Protein AF-A0A679JPS3-F1 (afdb_monomer)

Structure (mmCIF, N/CA/C/O backbone):
data_AF-A0A679JPS3-F1
#
_entry.id   AF-A0A679JPS3-F1
#
loop_
_atom_site.group_PDB
_atom_site.id
_atom_site.type_symbol
_atom_site.label_atom_id
_atom_site.label_alt_id
_atom_site.label_comp_id
_atom_site.label_asym_id
_atom_site.label_entity_id
_atom_site.label_seq_id
_atom_site.pdbx_PDB_ins_code
_atom_site.Cartn_x
_atom_site.Cartn_y
_atom_site.Cartn_z
_atom_site.occupancy
_atom_site.B_iso_or_equiv
_atom_site.auth_seq_id
_atom_site.auth_comp_id
_atom_site.auth_asym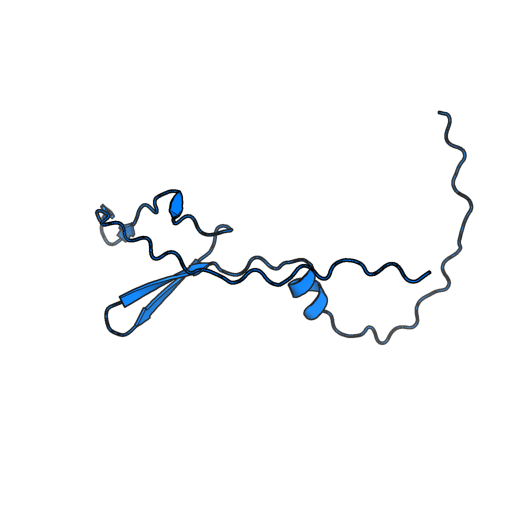_id
_atom_site.auth_atom_id
_atom_site.pdbx_PDB_model_num
ATOM 1 N N . MET A 1 1 ? 18.299 -32.870 -25.423 1.00 40.94 1 MET A N 1
ATOM 2 C CA . MET A 1 1 ? 17.692 -33.034 -24.083 1.00 40.94 1 MET A CA 1
ATOM 3 C C . MET A 1 1 ? 17.158 -31.674 -23.670 1.00 40.94 1 MET A C 1
ATOM 5 O O . MET A 1 1 ? 17.942 -30.748 -23.542 1.00 40.94 1 MET A O 1
ATOM 9 N N . ARG A 1 2 ? 15.833 -31.501 -23.643 1.00 36.19 2 ARG A N 1
ATOM 10 C CA . ARG A 1 2 ? 15.173 -30.198 -23.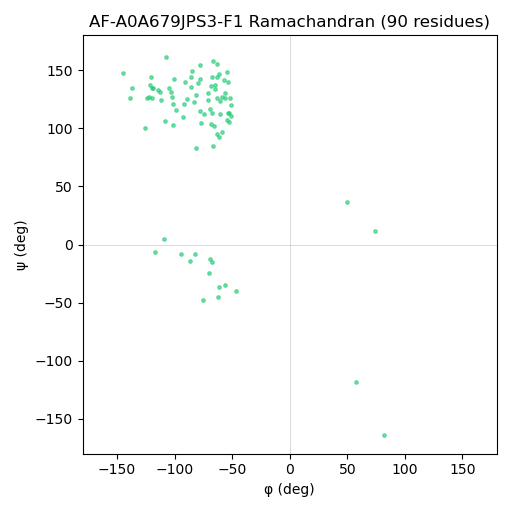486 1.00 36.19 2 ARG A CA 1
ATOM 11 C C . ARG A 1 2 ? 14.722 -30.078 -22.037 1.00 36.19 2 ARG A C 1
ATOM 13 O O . ARG A 1 2 ? 13.770 -30.741 -21.640 1.00 36.19 2 ARG A O 1
ATOM 20 N N . THR A 1 3 ? 15.459 -29.307 -21.249 1.00 39.06 3 THR A N 1
ATOM 21 C CA . THR A 1 3 ? 15.168 -29.093 -19.832 1.00 39.06 3 THR A CA 1
ATOM 22 C C . THR A 1 3 ? 13.875 -28.291 -19.728 1.00 39.06 3 THR A C 1
ATOM 24 O O . THR A 1 3 ? 13.843 -27.097 -20.023 1.00 39.06 3 THR A O 1
ATOM 27 N N . LEU A 1 4 ? 12.781 -28.969 -19.375 1.00 39.91 4 LEU A N 1
ATOM 28 C CA . LEU A 1 4 ? 11.555 -28.316 -18.941 1.00 39.91 4 LEU A CA 1
ATOM 29 C C . LEU A 1 4 ? 11.860 -27.619 -17.618 1.00 39.91 4 LEU A C 1
ATOM 31 O O . LEU A 1 4 ? 11.937 -28.254 -16.570 1.00 39.91 4 LEU A O 1
ATOM 35 N N . VAL A 1 5 ? 12.047 -26.305 -17.680 1.00 42.00 5 VAL A N 1
ATOM 36 C CA . VAL A 1 5 ? 11.939 -25.457 -16.496 1.00 42.00 5 VAL A CA 1
ATOM 37 C C . VAL A 1 5 ? 10.507 -25.639 -15.988 1.00 42.00 5 VAL A C 1
ATOM 39 O O . VAL A 1 5 ? 9.576 -25.445 -16.781 1.00 42.00 5 VAL A O 1
ATOM 42 N N . PRO A 1 6 ? 10.281 -26.055 -14.731 1.00 35.16 6 PRO A N 1
ATOM 43 C CA . PRO A 1 6 ? 8.930 -26.141 -14.213 1.00 35.16 6 PRO A CA 1
ATOM 44 C C . PRO A 1 6 ? 8.345 -24.731 -14.264 1.00 35.16 6 PRO A C 1
ATOM 46 O O . PRO A 1 6 ? 8.811 -23.823 -13.573 1.00 35.16 6 PRO A O 1
ATOM 49 N N . ARG A 1 7 ? 7.347 -24.534 -15.137 1.00 40.84 7 ARG A N 1
ATOM 50 C CA . ARG A 1 7 ? 6.471 -23.368 -15.067 1.00 40.84 7 ARG A CA 1
ATOM 51 C C . ARG A 1 7 ? 5.959 -23.347 -13.636 1.00 40.84 7 ARG A C 1
ATOM 53 O O . ARG A 1 7 ? 5.268 -24.280 -13.236 1.00 40.84 7 ARG A O 1
ATOM 60 N N . ARG A 1 8 ? 6.350 -22.329 -12.866 1.00 37.25 8 ARG A N 1
ATOM 61 C CA . ARG A 1 8 ? 5.705 -22.021 -11.593 1.00 37.25 8 ARG A CA 1
ATOM 62 C C . ARG A 1 8 ? 4.221 -21.903 -11.908 1.00 37.25 8 ARG A C 1
ATOM 64 O O . ARG A 1 8 ? 3.806 -20.963 -12.581 1.00 37.25 8 ARG A O 1
ATOM 71 N N . THR A 1 9 ? 3.467 -22.923 -11.524 1.00 38.50 9 THR A N 1
ATOM 72 C CA . THR A 1 9 ? 2.017 -22.885 -11.483 1.00 38.50 9 THR A CA 1
ATOM 73 C C . THR A 1 9 ? 1.672 -21.635 -10.692 1.00 38.50 9 THR A C 1
ATOM 75 O O . THR A 1 9 ? 2.152 -21.475 -9.570 1.00 38.50 9 THR A O 1
ATOM 78 N N . VAL A 1 10 ? 0.948 -20.708 -11.318 1.00 43.56 10 VAL A N 1
ATOM 79 C CA . VAL A 1 10 ? 0.325 -19.585 -10.621 1.00 43.56 10 VAL A CA 1
ATOM 80 C C . VAL A 1 10 ? -0.514 -20.228 -9.526 1.00 43.56 10 VAL A C 1
ATOM 82 O O . VAL A 1 10 ? -1.458 -20.957 -9.824 1.00 43.56 10 VAL A O 1
ATOM 85 N N . SER A 1 11 ? -0.046 -20.096 -8.289 1.00 45.19 11 SER A N 1
ATOM 86 C CA . SER A 1 11 ? -0.662 -20.675 -7.107 1.00 45.19 11 SER A CA 1
ATOM 87 C C . SER A 1 11 ? -2.136 -20.289 -7.082 1.00 45.19 11 SER A C 1
ATOM 89 O O . SER A 1 11 ? -2.457 -19.108 -7.174 1.00 45.19 11 SER A O 1
ATOM 91 N N . GLU A 1 12 ? -3.021 -21.279 -6.976 1.00 44.72 12 GLU A N 1
ATOM 92 C CA . GLU A 1 12 ? -4.421 -21.062 -6.624 1.00 44.72 12 GLU A CA 1
ATOM 93 C C . GLU A 1 12 ? -4.474 -20.198 -5.359 1.00 44.72 12 GLU A C 1
ATOM 95 O O . GLU A 1 12 ? -4.096 -20.642 -4.270 1.00 44.72 12 GLU A O 1
ATOM 100 N N . GLU A 1 13 ? -4.922 -18.952 -5.505 1.00 48.22 13 GLU A N 1
ATOM 101 C CA . GLU A 1 13 ? -5.245 -18.075 -4.388 1.00 48.22 13 GLU A CA 1
ATOM 102 C C . GLU A 1 13 ? -6.463 -18.656 -3.667 1.00 48.22 13 GLU A C 1
ATOM 104 O O . GLU A 1 13 ? -7.614 -18.297 -3.916 1.00 48.22 13 GLU A O 1
ATOM 109 N N . LYS A 1 14 ? -6.226 -19.598 -2.751 1.00 44.06 14 LYS A N 1
ATOM 110 C CA . LYS A 1 14 ? -7.182 -19.882 -1.684 1.00 44.06 14 LYS A CA 1
ATOM 111 C C . LYS A 1 14 ? -7.313 -18.605 -0.863 1.00 44.06 14 LYS A C 1
ATOM 113 O O . LYS A 1 14 ? -6.534 -18.381 0.060 1.00 44.06 14 LYS A O 1
ATOM 118 N N . GLY A 1 15 ? -8.287 -17.771 -1.217 1.00 52.81 15 GLY A N 1
ATOM 119 C CA . GLY A 1 15 ? -8.667 -16.600 -0.441 1.00 52.81 15 GLY A CA 1
ATOM 120 C C . GLY A 1 15 ? -9.090 -17.038 0.957 1.00 52.81 15 GLY A C 1
ATOM 121 O O . GLY A 1 15 ? -10.218 -17.479 1.167 1.00 52.81 15 GLY A O 1
ATOM 122 N N . TYR A 1 16 ? -8.171 -16.968 1.916 1.00 66.00 16 TYR A N 1
ATOM 123 C CA . TYR A 1 16 ? -8.501 -17.111 3.325 1.00 66.00 16 TYR A CA 1
ATOM 124 C C . TYR A 1 16 ? -9.192 -15.817 3.757 1.00 66.00 16 TYR A C 1
ATOM 126 O O . TYR A 1 16 ? -8.580 -14.752 3.774 1.00 66.00 16 TYR A O 1
ATOM 134 N N . MET A 1 17 ? -10.484 -15.897 4.073 1.00 76.31 17 MET A N 1
ATOM 135 C CA . MET A 1 17 ? -11.217 -14.767 4.635 1.00 76.31 17 MET A CA 1
ATOM 136 C C . MET A 1 17 ? -10.837 -14.635 6.112 1.00 76.31 17 MET A C 1
ATOM 138 O O . MET A 1 17 ? -11.271 -15.430 6.944 1.00 76.31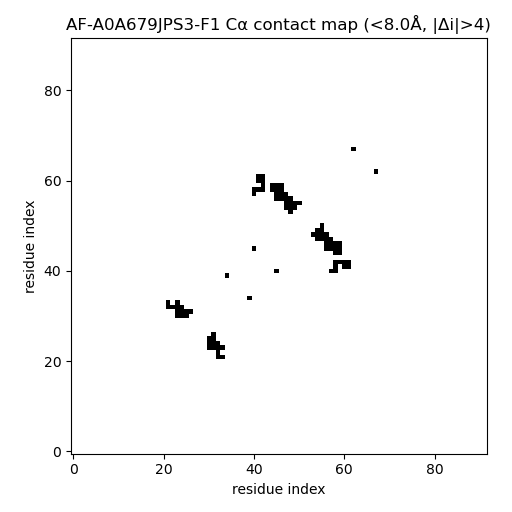 17 MET A O 1
ATOM 142 N N . ILE A 1 18 ? -10.009 -13.641 6.424 1.00 87.31 18 ILE A N 1
ATOM 143 C CA . ILE A 1 18 ? -9.700 -13.236 7.795 1.00 87.31 18 ILE A CA 1
ATOM 144 C C . ILE A 1 18 ? -10.488 -11.967 8.128 1.00 87.31 18 ILE A C 1
ATOM 146 O O . ILE A 1 18 ? -10.449 -10.983 7.394 1.00 87.31 18 ILE A O 1
ATOM 150 N N . GLU A 1 19 ? -11.232 -11.995 9.231 1.00 91.19 19 GLU A N 1
ATOM 151 C CA . GLU A 1 19 ? -11.986 -10.847 9.737 1.00 91.19 19 GLU A CA 1
ATOM 152 C C . GLU A 1 19 ? -11.476 -10.487 11.131 1.00 91.19 19 GLU A C 1
ATOM 154 O O . GLU A 1 19 ? -11.295 -11.356 11.988 1.00 91.19 19 GLU A O 1
ATOM 159 N N . ARG A 1 20 ? -11.268 -9.190 11.380 1.00 90.69 20 ARG A N 1
ATOM 160 C CA . ARG A 1 20 ? -10.919 -8.692 12.708 1.00 90.69 20 ARG A CA 1
ATOM 161 C C . ARG A 1 20 ? -11.662 -7.407 13.022 1.00 90.69 20 ARG A C 1
ATOM 163 O O . ARG A 1 20 ? -11.577 -6.419 12.298 1.00 90.69 20 ARG A O 1
ATOM 170 N N . ARG A 1 21 ? -12.362 -7.394 14.158 1.00 93.25 21 ARG A N 1
ATOM 171 C CA . ARG A 1 21 ? -12.973 -6.174 14.690 1.00 93.25 21 ARG A CA 1
ATOM 172 C C . ARG A 1 21 ? -11.898 -5.318 15.357 1.00 93.25 21 ARG A C 1
ATOM 174 O O . ARG A 1 21 ? -11.347 -5.709 16.383 1.00 93.25 21 ARG A O 1
ATOM 181 N N . ILE A 1 22 ? -11.640 -4.140 14.801 1.00 92.25 22 ILE A N 1
ATOM 182 C CA . ILE A 1 22 ? -10.704 -3.153 15.355 1.00 92.25 22 ILE A CA 1
ATOM 183 C C . ILE A 1 22 ? -11.447 -1.954 15.952 1.00 92.25 22 ILE A C 1
ATOM 185 O O . ILE A 1 22 ? -12.623 -1.719 15.667 1.00 92.25 22 ILE A O 1
ATOM 189 N N . LYS A 1 23 ? -10.761 -1.189 16.806 1.00 91.56 23 LYS A N 1
ATOM 190 C CA . LYS A 1 23 ? -11.256 0.101 17.300 1.00 91.56 23 LYS A CA 1
ATOM 191 C C . LYS A 1 23 ? -10.768 1.215 16.379 1.00 91.56 23 LYS A C 1
ATOM 193 O O . LYS A 1 23 ? -9.617 1.206 15.953 1.00 91.56 23 LYS A O 1
ATOM 198 N N . LEU A 1 24 ? -11.643 2.177 16.108 1.00 91.88 24 LEU A N 1
ATOM 199 C CA . LEU A 1 24 ? -11.287 3.399 15.394 1.00 91.88 24 LEU A CA 1
ATOM 200 C C . LEU A 1 24 ? -10.759 4.416 16.406 1.00 91.88 24 LEU A C 1
ATOM 202 O O . LEU A 1 24 ? -11.356 4.594 17.470 1.00 91.88 24 LEU A O 1
ATOM 206 N N . HIS A 1 25 ? -9.668 5.087 16.066 1.00 93.69 25 HIS A N 1
ATOM 207 C CA . HIS A 1 25 ? -9.134 6.194 16.849 1.00 93.69 25 HIS A CA 1
ATOM 208 C C . HIS A 1 25 ? -9.538 7.509 16.191 1.00 93.69 25 HIS A C 1
ATOM 210 O O . HIS A 1 25 ? -9.592 7.592 14.968 1.00 93.69 25 HIS A O 1
ATOM 216 N N . ARG A 1 26 ? -9.860 8.522 16.994 1.00 93.00 26 ARG A N 1
ATOM 217 C CA . ARG A 1 26 ? -10.178 9.863 16.504 1.00 93.00 26 ARG A CA 1
ATOM 218 C C . ARG A 1 26 ? -9.250 10.860 17.176 1.00 93.00 26 ARG A C 1
ATOM 220 O O . ARG A 1 26 ? -9.191 10.893 18.403 1.00 93.00 26 ARG A O 1
ATOM 227 N N . GLU A 1 27 ? -8.570 11.656 16.368 1.00 89.56 27 GLU A N 1
ATOM 228 C CA . GLU A 1 27 ? -7.688 12.732 16.803 1.00 89.56 27 GLU A CA 1
ATOM 229 C C . GLU A 1 27 ? -8.144 14.016 16.106 1.00 89.56 27 GLU A C 1
ATOM 231 O O . GLU A 1 27 ? -7.959 14.211 14.908 1.00 89.56 27 GLU A O 1
ATOM 236 N N . GLY A 1 28 ? -8.884 14.854 16.839 1.00 90.38 28 GLY A N 1
ATOM 237 C CA . GLY A 1 28 ? -9.566 16.012 16.260 1.00 90.38 28 GLY A CA 1
ATOM 238 C C . GLY A 1 28 ? -10.535 15.616 15.138 1.00 90.38 28 GLY A C 1
ATOM 239 O O . GLY A 1 28 ? -11.514 14.894 15.363 1.00 90.38 28 GLY A O 1
ATOM 240 N N . HIS A 1 29 ? -10.265 16.110 13.929 1.00 92.00 29 HIS A N 1
ATOM 241 C CA . HIS A 1 29 ? -11.044 15.802 12.726 1.00 92.00 29 HIS A CA 1
ATOM 242 C C . HIS A 1 29 ? -10.573 14.532 12.008 1.00 92.00 29 HIS A C 1
ATOM 244 O O . HIS A 1 29 ? -11.317 13.996 11.186 1.00 92.00 29 HIS A O 1
ATOM 250 N N . GLU A 1 30 ? -9.387 14.025 12.339 1.00 91.88 30 GLU A N 1
ATOM 251 C CA . GLU A 1 30 ? -8.819 12.837 11.716 1.00 91.88 30 GLU A CA 1
ATOM 252 C C . GLU A 1 30 ? -9.318 11.563 12.400 1.00 91.88 30 GLU A C 1
ATOM 254 O O . GLU A 1 30 ? -9.555 11.507 13.613 1.00 91.88 30 GLU A O 1
ATOM 259 N N . GLN A 1 31 ? -9.510 10.522 11.594 1.00 91.62 31 GLN A N 1
ATOM 260 C CA . GLN A 1 31 ? -9.835 9.186 12.066 1.00 91.62 31 GLN A CA 1
ATOM 261 C C . GLN A 1 31 ? -8.774 8.213 11.568 1.00 91.62 31 GLN A C 1
ATOM 263 O O . GLN A 1 31 ? -8.540 8.108 10.367 1.00 91.62 31 GLN A O 1
ATOM 268 N N . THR A 1 32 ? -8.193 7.461 12.496 1.00 91.31 32 THR A N 1
ATOM 269 C CA . THR A 1 32 ? -7.069 6.568 12.222 1.00 91.31 32 THR A CA 1
ATOM 270 C C . THR A 1 32 ? -7.448 5.136 12.562 1.00 91.31 32 THR A C 1
ATOM 272 O O . THR A 1 32 ? -8.011 4.847 13.626 1.00 91.31 32 THR A O 1
ATOM 275 N N . ILE A 1 33 ? -7.108 4.224 11.655 1.00 91.12 33 ILE A N 1
ATOM 276 C CA . ILE A 1 33 ? -7.141 2.783 11.891 1.00 91.12 33 ILE A CA 1
ATOM 277 C C . ILE A 1 33 ? -5.718 2.275 12.078 1.00 91.12 33 ILE A C 1
ATOM 279 O O . ILE A 1 33 ? -4.816 2.636 11.329 1.00 91.12 33 ILE A O 1
ATOM 283 N N . ARG A 1 34 ? -5.509 1.438 13.092 1.00 90.50 34 ARG A N 1
ATOM 284 C CA . ARG A 1 34 ? -4.260 0.687 13.242 1.00 90.50 34 ARG A CA 1
ATOM 285 C C . ARG A 1 34 ? -4.468 -0.657 12.566 1.00 90.50 34 ARG A C 1
ATOM 287 O O . ARG A 1 34 ? -5.272 -1.449 13.059 1.00 90.50 34 ARG A O 1
ATOM 294 N N . LEU A 1 35 ? -3.807 -0.875 11.432 1.00 90.56 35 LEU A N 1
ATOM 295 C CA . LEU A 1 35 ? -3.842 -2.165 10.750 1.00 90.56 35 LEU A CA 1
ATOM 296 C C . LEU A 1 35 ? -3.041 -3.179 11.582 1.00 90.56 35 LEU A C 1
ATOM 298 O O . LEU A 1 35 ? -1.885 -2.901 11.897 1.00 90.56 35 LEU A O 1
ATOM 302 N N . PRO A 1 36 ? -3.638 -4.317 11.975 1.00 91.44 36 PRO A N 1
ATOM 303 C CA . PRO A 1 36 ? -2.881 -5.433 12.532 1.00 91.44 36 PRO A CA 1
ATOM 304 C C . PRO A 1 36 ? -1.897 -6.000 11.498 1.00 91.44 36 PRO A C 1
ATOM 306 O O . PRO A 1 36 ? -2.150 -5.894 10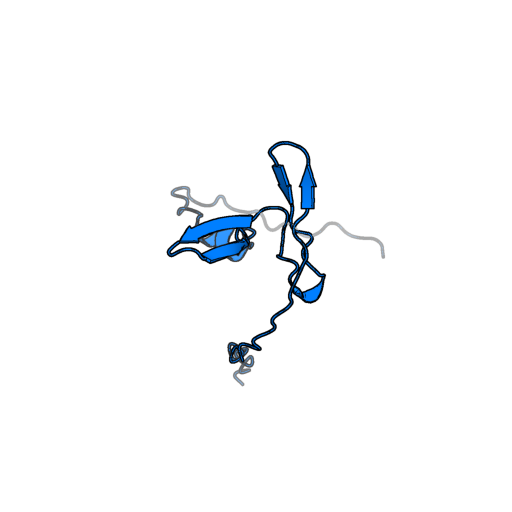.297 1.00 91.44 36 PRO A O 1
ATOM 309 N N . ASP A 1 37 ? -0.823 -6.641 11.963 1.00 90.88 37 ASP A N 1
ATOM 310 C CA . ASP A 1 37 ? 0.268 -7.140 11.110 1.00 90.88 37 ASP A CA 1
ATOM 311 C C . ASP A 1 37 ? -0.223 -8.085 10.005 1.00 90.88 37 ASP A C 1
ATOM 313 O O . ASP A 1 37 ? 0.275 -8.042 8.883 1.00 90.88 37 ASP A O 1
ATOM 317 N N . GLU A 1 38 ? -1.248 -8.898 10.279 1.00 89.62 38 GLU A N 1
ATOM 318 C CA . GLU A 1 38 ? -1.821 -9.809 9.286 1.00 89.62 38 GLU A CA 1
ATOM 319 C C . GLU A 1 38 ? -2.584 -9.109 8.143 1.00 89.62 38 GLU A C 1
ATOM 321 O O . GLU A 1 38 ? -2.899 -9.750 7.143 1.00 89.62 38 GLU A O 1
ATOM 326 N N . PHE A 1 39 ? -2.871 -7.809 8.276 1.00 90.19 39 PHE A N 1
ATOM 327 C CA . PHE A 1 39 ? -3.497 -6.967 7.249 1.00 90.19 39 PHE A CA 1
ATOM 328 C C . PHE A 1 39 ? -2.520 -5.943 6.645 1.00 90.19 39 PHE A C 1
ATOM 330 O O . PHE A 1 39 ? -2.954 -5.093 5.867 1.00 90.19 39 PHE A O 1
ATOM 337 N N . ALA A 1 40 ? -1.232 -5.974 7.010 1.00 88.88 40 ALA A N 1
ATOM 338 C CA . ALA A 1 40 ? -0.246 -5.014 6.521 1.00 88.88 40 ALA A CA 1
ATOM 339 C C . ALA A 1 40 ? -0.148 -5.051 4.985 1.00 88.88 40 ALA A C 1
ATOM 341 O O . ALA A 1 40 ? 0.048 -6.108 4.381 1.00 88.88 40 ALA A O 1
ATOM 342 N N . LEU A 1 41 ? -0.287 -3.883 4.354 1.00 88.50 41 LEU A N 1
ATOM 343 C CA . LEU A 1 41 ? -0.152 -3.735 2.907 1.00 88.50 41 LEU A CA 1
ATOM 344 C C . LEU A 1 41 ? 1.325 -3.560 2.520 1.00 88.50 41 LEU A C 1
ATOM 346 O O . LEU A 1 41 ? 2.098 -3.003 3.301 1.00 88.50 41 LEU A O 1
ATOM 350 N N . PRO A 1 42 ? 1.737 -4.020 1.326 1.00 85.12 42 PRO A N 1
ATOM 351 C CA . PRO A 1 42 ? 3.069 -3.733 0.811 1.00 85.12 42 PRO A CA 1
ATOM 352 C C . PRO A 1 42 ? 3.227 -2.240 0.495 1.00 85.12 42 PRO A C 1
ATOM 354 O O . PRO A 1 42 ? 2.307 -1.611 -0.025 1.00 85.12 42 PRO A O 1
ATOM 357 N N . GLY A 1 43 ? 4.426 -1.708 0.736 1.00 85.44 43 GLY A N 1
ATOM 358 C CA . GLY A 1 43 ? 4.753 -0.304 0.479 1.00 85.44 43 GLY A CA 1
ATOM 359 C C . GLY A 1 43 ? 4.311 0.649 1.593 1.00 85.44 43 GLY A C 1
ATOM 360 O O . GLY A 1 43 ? 4.054 0.239 2.723 1.00 85.44 43 GLY A O 1
ATOM 361 N N . ASP A 1 44 ? 4.283 1.935 1.262 1.00 86.88 44 ASP A N 1
ATOM 362 C CA . ASP A 1 44 ? 3.960 3.068 2.136 1.00 86.88 44 ASP A CA 1
ATOM 363 C C . ASP A 1 44 ? 2.700 3.834 1.695 1.00 86.88 44 ASP A C 1
ATOM 365 O O . ASP A 1 44 ? 2.206 4.690 2.430 1.00 86.88 44 ASP A O 1
ATOM 369 N N . GLU A 1 45 ? 2.134 3.484 0.537 1.00 87.06 45 GLU A N 1
ATOM 370 C CA . GLU A 1 45 ? 0.940 4.106 -0.031 1.00 87.06 45 GLU A CA 1
ATOM 371 C C . GLU A 1 45 ? -0.200 3.099 -0.241 1.00 87.06 45 GLU A C 1
ATOM 373 O O . GLU A 1 45 ? -0.006 1.945 -0.635 1.00 87.06 45 GLU A O 1
ATOM 378 N N . ALA A 1 46 ? -1.432 3.565 -0.032 1.00 91.12 46 ALA A N 1
ATOM 379 C CA . ALA A 1 46 ? -2.640 2.789 -0.271 1.00 91.12 46 ALA A CA 1
ATOM 380 C C . ALA A 1 46 ? -3.776 3.675 -0.795 1.00 91.12 46 ALA A C 1
ATOM 382 O O . ALA A 1 46 ? -3.908 4.844 -0.428 1.00 91.12 46 ALA A O 1
ATOM 383 N N . ILE A 1 47 ? -4.627 3.095 -1.635 1.00 92.94 47 ILE A N 1
ATOM 384 C CA . ILE A 1 47 ? -5.848 3.714 -2.139 1.00 92.94 47 ILE A CA 1
ATOM 385 C C . ILE A 1 47 ? -6.982 3.390 -1.173 1.00 92.94 47 ILE A C 1
ATOM 387 O O . ILE A 1 47 ? -7.278 2.226 -0.905 1.00 92.94 47 ILE A O 1
ATOM 391 N N . LEU A 1 48 ? -7.652 4.434 -0.689 1.00 93.38 48 LEU A N 1
ATOM 392 C CA . LEU A 1 48 ? -8.851 4.319 0.128 1.00 93.38 48 LEU A CA 1
ATOM 393 C C . LEU A 1 48 ? -10.092 4.584 -0.727 1.00 93.38 48 LEU A C 1
ATOM 395 O O . LEU A 1 48 ? -10.250 5.668 -1.288 1.00 93.38 48 LEU A O 1
ATOM 399 N N . ARG A 1 49 ? -10.995 3.607 -0.806 1.00 95.56 49 ARG A N 1
ATOM 400 C CA . ARG A 1 49 ? -12.222 3.676 -1.606 1.00 95.56 49 ARG A CA 1
ATOM 401 C C . ARG A 1 49 ? -13.444 3.523 -0.708 1.00 95.56 49 ARG A C 1
ATOM 403 O O . ARG A 1 49 ? -13.547 2.550 0.034 1.00 95.56 49 ARG A O 1
ATOM 410 N N . LEU A 1 50 ? -14.375 4.475 -0.780 1.00 94.81 50 LEU A N 1
ATOM 411 C CA . LEU A 1 50 ? -15.661 4.418 -0.083 1.00 94.81 50 LEU A CA 1
ATOM 412 C C . LEU A 1 50 ? -16.777 4.184 -1.101 1.00 94.81 50 LEU A C 1
ATOM 414 O O . LEU A 1 50 ? -17.162 5.096 -1.826 1.00 94.81 50 LEU A O 1
ATOM 418 N N . GLU A 1 51 ? -17.315 2.970 -1.134 1.00 96.38 51 GLU A N 1
ATOM 419 C CA . GLU A 1 51 ? -18.373 2.581 -2.069 1.00 96.38 51 GLU A CA 1
ATOM 420 C C . GLU A 1 51 ? -19.434 1.751 -1.342 1.00 96.38 51 GLU A C 1
ATOM 422 O O .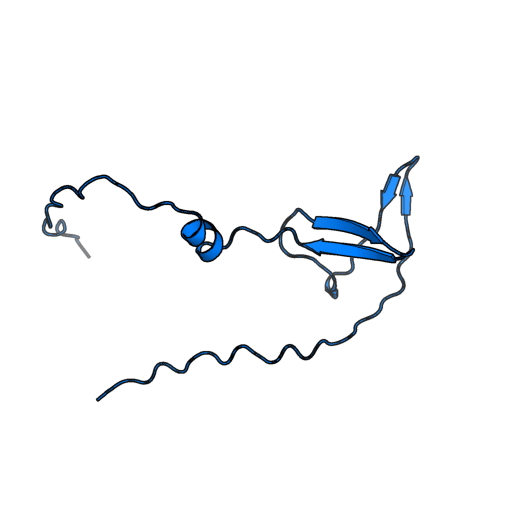 GLU A 1 51 ? -19.114 0.865 -0.553 1.00 96.38 51 GLU A O 1
ATOM 427 N N . ALA A 1 52 ? -20.716 2.055 -1.572 1.00 95.62 52 ALA A N 1
ATOM 428 C CA . ALA A 1 52 ? -21.850 1.337 -0.974 1.00 95.62 52 ALA A CA 1
ATOM 429 C C . ALA A 1 52 ? -21.761 1.154 0.563 1.00 95.62 52 ALA A C 1
ATOM 431 O O . ALA A 1 52 ? -22.146 0.117 1.105 1.00 95.62 52 ALA A O 1
ATOM 432 N N . GLY A 1 53 ? -21.228 2.155 1.276 1.00 93.44 53 GLY A N 1
ATOM 433 C CA . GLY A 1 53 ? -21.054 2.110 2.735 1.00 93.44 53 GLY A CA 1
ATOM 434 C C . GLY A 1 53 ? -19.914 1.205 3.214 1.00 93.44 53 GLY A C 1
ATOM 435 O O . GLY A 1 53 ? -19.816 0.932 4.409 1.00 93.44 53 GLY A O 1
ATOM 436 N N . ARG A 1 54 ? -19.054 0.736 2.305 1.00 92.94 54 ARG A N 1
ATOM 437 C CA . ARG A 1 54 ? -17.874 -0.073 2.608 1.00 92.94 54 ARG A CA 1
ATOM 438 C C . ARG A 1 54 ? -16.616 0.716 2.286 1.00 92.94 54 ARG A C 1
ATOM 440 O O . ARG A 1 54 ? -16.483 1.284 1.205 1.00 92.94 54 ARG A O 1
ATOM 447 N N . LEU A 1 55 ? -15.701 0.732 3.245 1.00 92.50 55 LEU A N 1
ATOM 448 C CA . LEU A 1 55 ? -14.364 1.273 3.072 1.00 92.50 55 LEU A CA 1
ATOM 449 C C . LEU A 1 55 ? -13.449 0.125 2.634 1.00 92.50 55 LEU A C 1
ATOM 451 O O . LEU A 1 55 ? -13.338 -0.868 3.350 1.00 92.50 55 LEU A O 1
ATOM 455 N N . THR A 1 56 ? -12.828 0.248 1.467 1.00 92.75 56 THR A N 1
ATOM 456 C CA . THR A 1 56 ? -11.853 -0.713 0.941 1.00 92.75 56 THR A CA 1
ATOM 457 C C . THR A 1 56 ? -10.498 -0.031 0.869 1.00 92.75 56 THR A C 1
ATOM 459 O O . THR A 1 56 ? -10.404 1.100 0.395 1.00 92.75 56 THR A O 1
ATOM 462 N N . LEU A 1 57 ? -9.466 -0.707 1.364 1.00 92.00 57 LEU A N 1
ATOM 463 C CA . LEU A 1 57 ? -8.084 -0.256 1.290 1.00 92.00 57 LEU A CA 1
ATOM 464 C C . LEU A 1 57 ? -7.333 -1.193 0.342 1.00 92.00 57 LEU A C 1
ATOM 466 O O . LEU A 1 57 ? -7.345 -2.405 0.546 1.00 92.00 57 LEU A O 1
ATOM 470 N N . GLU A 1 58 ? -6.711 -0.638 -0.689 1.00 90.38 58 GLU A N 1
ATOM 471 C CA . GLU A 1 58 ? -5.938 -1.376 -1.690 1.00 90.38 58 GLU A CA 1
ATOM 472 C C . GLU A 1 58 ? -4.502 -0.851 -1.698 1.00 90.38 58 GLU A C 1
ATOM 474 O O . GLU A 1 58 ? -4.290 0.357 -1.627 1.00 90.38 58 GLU A O 1
ATOM 479 N N . ALA A 1 59 ? -3.507 -1.734 -1.774 1.00 88.94 59 ALA A N 1
ATOM 480 C CA . ALA A 1 59 ? -2.120 -1.296 -1.880 1.00 88.94 59 ALA A CA 1
ATOM 481 C C . ALA A 1 59 ? -1.901 -0.551 -3.201 1.00 88.94 59 ALA A C 1
ATOM 483 O O . ALA A 1 59 ? -2.339 -1.013 -4.257 1.00 88.94 59 ALA A O 1
ATOM 484 N N . VAL A 1 60 ? -1.173 0.566 -3.167 1.00 86.88 60 VAL A N 1
ATOM 485 C CA . VAL A 1 60 ? -0.639 1.120 -4.411 1.00 86.88 60 VAL A CA 1
ATOM 486 C C . VAL A 1 60 ? 0.431 0.145 -4.879 1.00 86.88 60 VAL A C 1
ATOM 488 O O . VAL A 1 60 ? 1.409 -0.103 -4.176 1.00 86.88 60 VAL A O 1
ATOM 491 N N . GLY A 1 61 ? 0.223 -0.467 -6.046 1.00 70.94 61 GLY A N 1
ATOM 492 C CA . GLY A 1 61 ? 1.187 -1.411 -6.593 1.00 70.94 61 GLY A CA 1
ATOM 493 C C . GLY A 1 61 ? 2.566 -0.761 -6.660 1.00 70.94 61 GLY A C 1
ATOM 494 O O . GLY A 1 61 ? 2.770 0.168 -7.442 1.00 70.94 61 GLY A O 1
ATOM 495 N N . GLN A 1 62 ? 3.518 -1.256 -5.861 1.00 65.81 62 GLN A N 1
ATOM 496 C CA . GLN A 1 62 ? 4.917 -0.898 -6.053 1.00 65.81 62 GLN A CA 1
ATOM 497 C C . GLN A 1 62 ? 5.268 -1.262 -7.490 1.00 65.81 62 GLN A C 1
ATOM 499 O O . GLN A 1 62 ? 4.954 -2.368 -7.944 1.00 65.81 62 GLN A O 1
ATOM 504 N N . LEU A 1 63 ? 5.882 -0.332 -8.222 1.00 63.91 63 LEU A N 1
ATOM 505 C CA . LEU A 1 63 ? 6.307 -0.618 -9.582 1.00 63.91 63 LEU A CA 1
ATOM 506 C C . LEU A 1 63 ? 7.354 -1.729 -9.533 1.00 63.91 63 LEU A C 1
ATOM 508 O O . LEU A 1 63 ? 8.536 -1.492 -9.306 1.00 63.91 63 LEU A O 1
ATOM 512 N N . SER A 1 64 ? 6.908 -2.970 -9.717 1.00 73.38 64 SER A N 1
ATOM 513 C CA . SER A 1 64 ? 7.798 -4.092 -9.959 1.00 73.38 64 SER A CA 1
ATOM 514 C C . SER A 1 64 ? 8.679 -3.752 -11.155 1.00 73.38 64 SER A C 1
ATOM 516 O O . SER A 1 64 ? 8.221 -3.089 -12.092 1.00 73.38 64 SER A O 1
ATOM 518 N N . LEU A 1 65 ? 9.914 -4.260 -11.168 1.00 78.00 65 LEU A N 1
ATOM 519 C CA . LEU A 1 65 ? 10.789 -4.146 -12.336 1.00 78.00 65 LEU A CA 1
ATOM 520 C C . LEU A 1 65 ? 10.034 -4.517 -13.623 1.00 78.00 65 LEU A C 1
ATOM 522 O O . LEU A 1 65 ? 10.144 -3.819 -14.621 1.00 78.00 65 LEU A O 1
ATOM 526 N N . LEU A 1 66 ? 9.185 -5.548 -13.568 1.00 79.81 66 LEU A N 1
ATOM 527 C CA . LEU A 1 66 ? 8.343 -5.955 -14.688 1.00 79.81 66 LEU A CA 1
ATOM 528 C C . LEU A 1 66 ? 7.343 -4.868 -15.117 1.00 79.81 66 LEU A C 1
ATOM 530 O O . LEU A 1 66 ? 7.219 -4.597 -16.306 1.00 79.81 66 LEU A O 1
ATOM 534 N N . SER A 1 67 ? 6.655 -4.229 -14.169 1.00 76.50 67 SER A N 1
ATOM 535 C CA . SER A 1 67 ? 5.722 -3.129 -14.456 1.00 76.50 67 SER A CA 1
ATOM 536 C C . SER A 1 67 ? 6.409 -1.840 -14.914 1.00 76.50 67 SER A C 1
ATOM 538 O O . SER A 1 67 ? 5.793 -1.030 -15.599 1.00 76.50 67 SER A O 1
ATOM 540 N N . THR A 1 68 ? 7.675 -1.641 -14.547 1.00 82.94 68 THR A N 1
ATOM 541 C CA . THR A 1 68 ? 8.495 -0.534 -15.048 1.00 82.94 68 THR A CA 1
ATOM 542 C C . THR A 1 68 ? 8.942 -0.821 -16.477 1.00 82.94 68 THR A C 1
ATOM 544 O O . THR A 1 68 ? 8.754 0.016 -17.354 1.00 82.94 68 THR A O 1
ATOM 547 N N . LEU A 1 69 ? 9.462 -2.026 -16.738 1.00 84.94 69 LEU A N 1
ATOM 548 C CA . LEU A 1 69 ? 9.889 -2.452 -18.073 1.00 84.94 69 LEU A CA 1
ATOM 549 C C . LEU A 1 69 ? 8.725 -2.472 -19.071 1.00 84.94 69 LEU A C 1
ATOM 551 O O . LEU A 1 69 ? 8.913 -2.092 -20.220 1.00 84.94 69 LEU A O 1
ATOM 555 N N . SER A 1 70 ? 7.515 -2.849 -18.643 1.00 83.06 70 SER A N 1
ATOM 556 C CA . SER A 1 70 ? 6.333 -2.856 -19.516 1.00 83.06 70 SER A CA 1
ATOM 557 C C . SER A 1 70 ? 5.873 -1.464 -19.961 1.00 83.06 70 SER A C 1
ATOM 559 O O . SER A 1 70 ? 5.072 -1.360 -20.887 1.00 83.06 70 SER A O 1
ATOM 561 N N . ARG A 1 71 ? 6.357 -0.401 -19.308 1.00 86.25 71 ARG A N 1
ATOM 562 C CA . ARG A 1 71 ? 6.057 0.997 -19.652 1.00 86.25 71 ARG A CA 1
ATOM 563 C C . ARG A 1 71 ? 7.101 1.627 -20.570 1.00 86.25 71 ARG A C 1
ATOM 565 O O . ARG A 1 71 ? 6.891 2.753 -21.013 1.00 86.25 71 ARG A O 1
ATOM 572 N N . LEU A 1 72 ? 8.222 0.951 -20.828 1.00 91.81 72 LEU A N 1
ATOM 573 C CA . LEU A 1 72 ? 9.254 1.477 -21.715 1.00 91.81 72 LEU A CA 1
ATOM 574 C C . LEU A 1 72 ? 8.760 1.448 -23.164 1.00 91.81 72 LEU A C 1
ATOM 576 O O . LEU A 1 72 ? 8.267 0.428 -23.646 1.00 91.81 72 LEU A 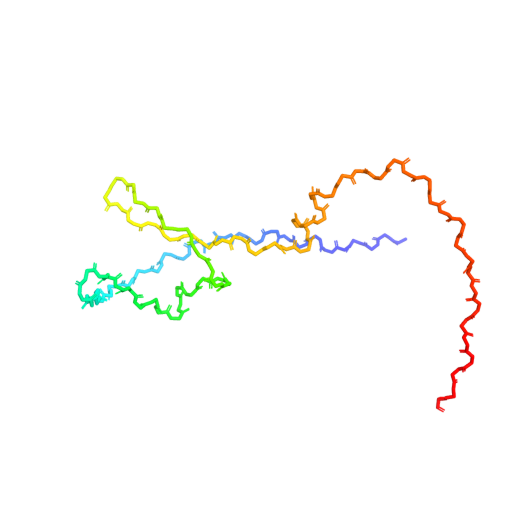O 1
ATOM 580 N N . MET A 1 73 ? 8.898 2.579 -23.854 1.00 89.81 73 MET A N 1
ATOM 581 C CA . MET A 1 73 ? 8.655 2.656 -25.293 1.00 89.81 73 MET A CA 1
ATOM 582 C C . MET A 1 73 ? 9.850 2.076 -26.061 1.00 89.81 73 MET A C 1
ATOM 584 O O . MET A 1 73 ? 10.970 2.099 -25.541 1.00 89.81 73 MET A O 1
ATOM 588 N N . PRO A 1 74 ? 9.639 1.573 -27.291 1.00 87.81 74 PRO A N 1
ATOM 589 C CA . PRO A 1 74 ? 10.741 1.236 -28.181 1.00 87.81 74 PRO A CA 1
ATOM 590 C C . PRO A 1 74 ? 11.687 2.429 -28.355 1.00 87.81 74 PRO A C 1
ATOM 592 O O . PRO A 1 74 ? 11.240 3.570 -28.457 1.00 87.81 74 PRO A O 1
ATOM 595 N N . LEU A 1 75 ? 12.988 2.150 -28.375 1.00 87.56 75 LEU A N 1
ATOM 596 C CA . LEU A 1 75 ? 13.993 3.118 -28.802 1.00 87.56 75 LEU A CA 1
ATOM 597 C C . LEU A 1 75 ? 14.032 3.107 -30.332 1.00 87.56 75 LEU A C 1
ATOM 599 O O . LEU A 1 75 ? 14.172 2.039 -30.927 1.00 87.56 75 LEU A O 1
ATOM 603 N N . ASP A 1 76 ? 13.924 4.284 -30.945 1.00 87.88 76 ASP A N 1
ATOM 604 C CA . ASP A 1 76 ? 14.066 4.454 -32.398 1.00 87.88 76 ASP A CA 1
ATOM 605 C C . ASP A 1 76 ? 15.544 4.550 -32.830 1.00 87.88 76 ASP A C 1
ATOM 607 O O . ASP A 1 76 ? 15.860 4.524 -34.021 1.00 87.88 76 ASP A O 1
ATOM 611 N N . ASP A 1 77 ? 16.459 4.642 -31.861 1.00 89.19 77 ASP A N 1
ATOM 612 C CA . ASP A 1 77 ? 17.895 4.750 -32.087 1.00 89.19 77 ASP A CA 1
ATOM 613 C C . ASP A 1 77 ? 18.532 3.390 -32.401 1.00 89.19 77 ASP A C 1
ATOM 615 O O . ASP A 1 77 ? 18.258 2.368 -31.762 1.00 89.19 77 ASP A O 1
ATOM 619 N N . ALA A 1 78 ? 19.452 3.386 -33.366 1.00 87.75 78 ALA A N 1
ATOM 620 C CA . ALA A 1 78 ? 20.321 2.242 -33.593 1.00 87.75 78 ALA A CA 1
ATOM 621 C C . ALA A 1 78 ? 21.292 2.081 -32.415 1.00 87.75 78 ALA A C 1
ATOM 623 O O . ALA A 1 78 ? 21.899 3.048 -31.950 1.00 87.75 78 ALA A O 1
ATOM 624 N N . TRP A 1 79 ? 21.472 0.842 -31.961 1.00 86.31 79 TRP A N 1
ATOM 625 C CA . TRP A 1 79 ? 22.470 0.535 -30.942 1.00 86.31 79 TRP A CA 1
ATOM 626 C C . TRP A 1 79 ? 23.879 0.808 -31.488 1.00 86.31 79 TRP A C 1
ATOM 628 O O . TRP A 1 79 ? 24.179 0.382 -32.609 1.00 86.31 79 TRP A O 1
ATOM 638 N N . PRO A 1 80 ? 24.752 1.492 -30.728 1.00 89.50 80 PRO A N 1
ATOM 639 C CA . PRO A 1 80 ? 26.146 1.645 -31.116 1.00 89.50 80 PRO A CA 1
ATOM 640 C C . PRO A 1 80 ? 26.858 0.289 -31.080 1.00 89.50 80 PRO A C 1
ATOM 642 O O . PRO A 1 80 ? 26.449 -0.629 -30.365 1.00 89.50 80 PRO A O 1
ATOM 645 N N . GLU A 1 81 ? 27.957 0.174 -31.822 1.00 91.12 81 GLU A N 1
ATOM 646 C CA . GLU A 1 81 ? 28.862 -0.960 -31.670 1.00 91.12 81 GLU A CA 1
ATOM 647 C C . GLU A 1 81 ? 29.464 -0.939 -30.258 1.00 91.12 81 GLU A C 1
ATOM 649 O O . GLU A 1 81 ? 30.001 0.077 -29.810 1.00 91.12 81 GLU A O 1
ATOM 654 N N . ILE A 1 82 ? 29.324 -2.051 -29.535 1.00 90.62 82 ILE A N 1
ATOM 655 C CA . ILE A 1 82 ? 29.884 -2.215 -28.194 1.00 90.62 82 ILE A CA 1
ATOM 656 C C . ILE A 1 82 ? 31.183 -3.002 -28.339 1.00 90.62 82 ILE A C 1
ATOM 658 O O . ILE A 1 82 ? 31.163 -4.163 -28.744 1.00 90.62 82 ILE A O 1
ATOM 662 N N . GLU A 1 83 ? 32.308 -2.376 -27.998 1.00 91.69 83 GLU A N 1
ATOM 663 C CA . G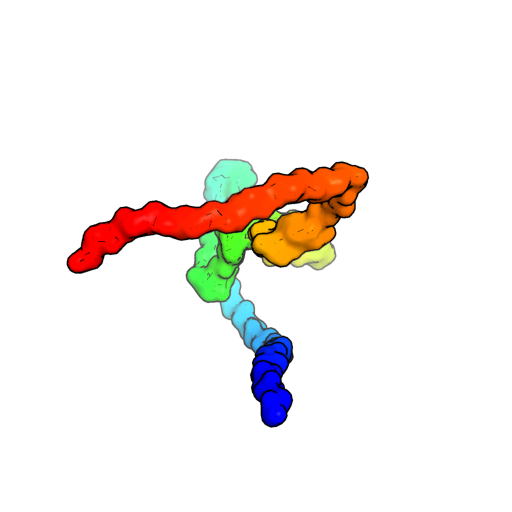LU A 1 83 ? 33.602 -3.057 -27.949 1.00 91.69 83 GLU A CA 1
ATOM 664 C C . GLU A 1 83 ? 33.619 -4.087 -26.807 1.00 91.69 83 GLU A C 1
ATOM 666 O O . GLU A 1 83 ? 33.603 -3.721 -25.629 1.00 91.69 83 GLU A O 1
ATOM 671 N N . ASP A 1 84 ? 33.695 -5.375 -27.148 1.00 90.44 84 ASP A N 1
ATOM 672 C CA . ASP A 1 84 ? 33.857 -6.465 -26.179 1.00 90.44 84 ASP A CA 1
ATOM 673 C C . ASP A 1 84 ? 35.333 -6.605 -25.779 1.00 90.44 84 ASP A C 1
ATOM 675 O O . ASP A 1 84 ? 36.112 -7.362 -26.367 1.00 90.44 84 ASP A O 1
ATOM 679 N N . ARG A 1 85 ? 35.759 -5.772 -24.826 1.00 91.56 85 ARG A N 1
ATOM 680 C CA . ARG A 1 85 ? 37.136 -5.774 -24.323 1.00 91.56 85 ARG A CA 1
ATOM 681 C C . ARG A 1 85 ? 37.348 -6.934 -23.358 1.00 91.56 85 ARG A C 1
ATOM 683 O O . ARG A 1 85 ? 36.498 -7.230 -22.522 1.00 91.56 85 ARG A O 1
ATOM 690 N N . LEU A 1 86 ? 38.536 -7.533 -23.418 1.00 90.94 86 LEU A N 1
ATOM 691 C CA . LEU A 1 86 ? 38.953 -8.508 -22.415 1.00 90.94 86 LEU A CA 1
ATOM 692 C C . LEU A 1 86 ? 38.912 -7.875 -21.012 1.00 90.94 86 LEU A C 1
ATOM 694 O O . LEU A 1 86 ? 39.290 -6.708 -20.867 1.00 90.94 86 LEU A O 1
ATOM 698 N N . PRO A 1 87 ? 38.482 -8.629 -19.985 1.00 90.50 87 PRO A N 1
ATOM 699 C CA . PRO A 1 87 ? 38.517 -8.148 -18.613 1.00 90.50 87 PRO A CA 1
ATOM 700 C C . PRO A 1 87 ? 39.960 -7.850 -18.195 1.00 90.50 87 PRO A C 1
ATOM 702 O O . PRO A 1 87 ? 40.898 -8.530 -18.621 1.00 90.50 87 PRO A O 1
ATOM 705 N N . GLU A 1 88 ? 40.136 -6.843 -17.342 1.00 91.00 88 GLU A N 1
ATOM 706 C CA . GLU A 1 88 ? 41.439 -6.574 -16.742 1.00 91.00 88 GLU A CA 1
ATOM 707 C C . GLU A 1 88 ? 41.871 -7.762 -15.863 1.00 91.00 88 GLU A C 1
ATOM 709 O O . GLU A 1 88 ? 41.023 -8.391 -15.218 1.00 91.00 88 GLU A O 1
ATOM 714 N N . PRO A 1 89 ? 43.174 -8.097 -15.823 1.00 91.12 89 PRO A N 1
ATOM 715 C CA . PRO A 1 89 ? 43.677 -9.115 -14.914 1.00 91.12 89 PRO A CA 1
ATOM 716 C C . PRO A 1 89 ? 43.320 -8.764 -13.465 1.00 91.12 89 PRO A C 1
ATOM 718 O O . PRO A 1 89 ? 43.653 -7.682 -12.984 1.00 91.12 89 PRO A O 1
ATOM 721 N N . VAL A 1 90 ? 42.668 -9.693 -12.769 1.00 87.81 90 VAL A N 1
ATOM 722 C CA . VAL A 1 90 ? 42.418 -9.606 -11.326 1.00 87.81 90 VAL A CA 1
ATOM 723 C C . VAL A 1 90 ? 43.391 -10.525 -10.595 1.00 87.81 90 VAL A C 1
ATOM 725 O O . VAL A 1 90 ? 43.548 -11.684 -10.978 1.00 87.81 90 VAL A O 1
ATOM 728 N N . ASP A 1 91 ? 44.054 -10.002 -9.566 1.00 86.88 91 ASP A N 1
ATOM 729 C CA . ASP A 1 91 ? 44.880 -10.798 -8.651 1.00 86.88 91 ASP A CA 1
ATOM 730 C C . ASP A 1 91 ? 43.943 -11.416 -7.595 1.00 86.88 91 ASP A C 1
ATOM 732 O O . ASP A 1 91 ? 43.172 -10.684 -6.965 1.00 86.88 91 ASP A O 1
ATOM 736 N N . LEU A 1 92 ? 43.937 -12.750 -7.469 1.00 78.88 92 LEU A N 1
ATOM 737 C CA . LEU A 1 92 ? 43.032 -13.524 -6.598 1.00 78.88 92 LEU A CA 1
ATOM 738 C C . LEU A 1 92 ? 43.759 -14.114 -5.388 1.00 78.88 92 LEU A C 1
ATOM 740 O O . LEU A 1 92 ? 44.858 -14.681 -5.579 1.00 78.88 92 LEU A O 1
#

Solvent-accessible surface area (backbone atoms only — not comparable to full-atom values): 6823 Å² total; per-residue (Å²): 137,85,83,77,72,80,74,77,71,79,72,81,80,76,79,76,88,82,84,81,94,76,73,79,44,72,60,91,92,46,74,48,73,79,75,54,79,94,66,63,63,64,80,93,50,66,47,78,45,82,54,99,94,40,80,45,80,41,59,48,77,74,76,42,70,67,63,51,58,73,67,61,73,87,76,91,70,80,82,76,90,76,86,88,69,80,78,78,93,76,92,128

Organism: NCBI:txid570505

Mean predicted aligned error: 14.21 Å

Sequence (92 aa):
MRTLVPRRTVSEEKGYMIERRIKLHREGHEQTIRLPDEFALPG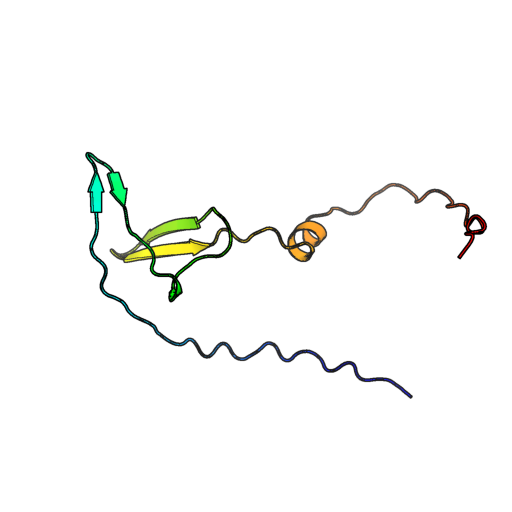DEAILRLEAGRLTLEAVGQLSLLSTLSRLMPLDDAWPEIEDRLPEPVDL

Secondary structure (DSSP, 8-state):
----------------------PEEEETTEEEE---GGGPPSSS-EEEEEETTEEEEEE-----HHHHHTTPPPP-SPPPP---PPPPPPP-

Foldseek 3Di:
DDDPPPDPDPDPPPPDDDDDDFDWDDDPPDIDDDDDPVRDAPDDDWDWDQDPNDTDIGHPDDCDPVNVVVPDDDDPDDDDDDDPDDDDDDDD

InterPro domains:
  IPR037914 SpoVT-AbrB domain superfamily [SSF89447] (22-83)

Radius of gyration: 24.36 Å; Cα contacts (8 Å, |Δi|>4): 46; chains: 1; bounding box: 67×49×51 Å

Nearest PDB structures (foldseek):
  3zvk-assembly1_G  TM=5.117E-01  e=5.040E-02  Rickettsia felis
  6nkl-assembly1_D-2  TM=6.688E-01  e=3.591E-01 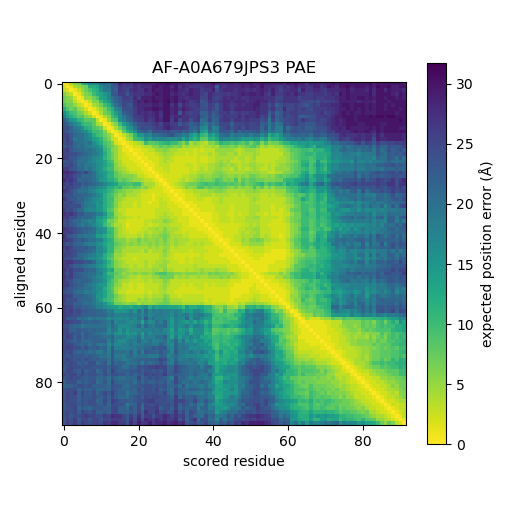 Haemophilus influenzae
  6ifm-assembly1_F  TM=5.344E-01  e=3.591E-01  Salmonella enterica subsp. enterica serovar Typhimurium str. LT2
  9h6c-assembly1_D-2  TM=5.815E-01  e=7.875E-01  Escherichia coli KLY

pLDDT: mean 80.48, std 18.19, range [35.16, 96.38]